Protein AF-A0A562C6Q1-F1 (afdb_monomer)

Secondar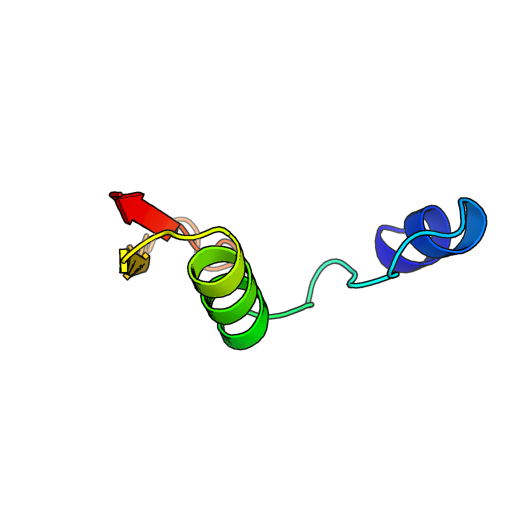y structure (DSSP, 8-state):
-HHHHHHHTTS----TT--HHHHHHHHHHTT-SEE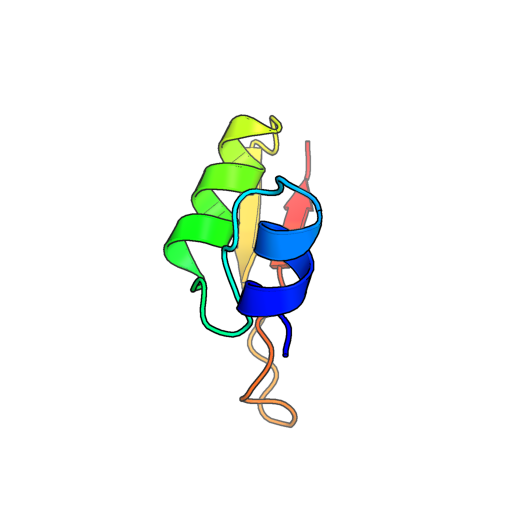EEE--TT-SS--EEEEE-

Radius of gyration: 13.05 Å; Cα contacts (8 Å, |Δi|>4): 54; chains: 1; bounding box: 30×22×31 Å

Nearest PDB structures (foldseek):
  5f8e-assembly2_C  TM=9.861E-01  e=4.914E-03  Mycobacterium tuberculosis H37Rv
  5eix-assembly2_J  TM=3.596E-01  e=5.055E+00  Klebsiella pneumoniae
  6waa-assembly2_F  TM=3.622E-01  e=7.729E+00  Klebsiella pneumoniae 342

Mean predicted aligned error: 2.86 Å

Structure (mmCIF, N/CA/C/O backbone):
data_AF-A0A562C6Q1-F1
#
_entry.id   AF-A0A562C6Q1-F1
#
loop_
_atom_site.group_PDB
_a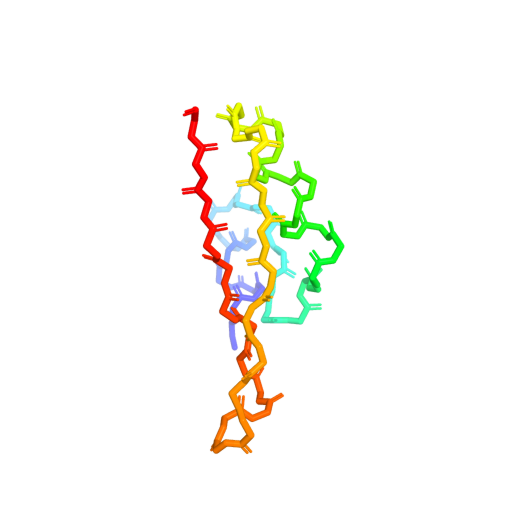tom_site.id
_atom_site.type_symbol
_atom_site.label_atom_id
_atom_site.label_alt_id
_atom_site.label_comp_id
_atom_site.label_asym_id
_atom_site.label_entity_id
_atom_site.label_seq_id
_atom_site.pdbx_PDB_ins_code
_atom_site.Cartn_x
_atom_site.Cartn_y
_atom_site.Cartn_z
_atom_site.occupancy
_atom_site.B_iso_or_equiv
_atom_site.auth_seq_id
_atom_site.auth_comp_id
_atom_site.auth_asym_id
_atom_site.auth_atom_id
_atom_site.pdbx_PDB_model_num
ATOM 1 N N . HIS A 1 1 ? 14.230 7.127 2.579 1.00 78.75 1 HIS A N 1
ATOM 2 C CA . HIS A 1 1 ? 13.706 8.005 3.653 1.00 78.75 1 HIS A CA 1
ATOM 3 C C . HIS A 1 1 ? 12.194 7.881 3.911 1.00 78.75 1 HIS A C 1
ATOM 5 O O . HIS A 1 1 ? 11.681 8.629 4.732 1.00 78.75 1 HIS A O 1
ATOM 11 N N . CYS A 1 2 ? 11.462 6.940 3.297 1.00 88.81 2 CYS A N 1
ATOM 12 C CA . CYS A 1 2 ? 9.992 6.900 3.386 1.00 88.81 2 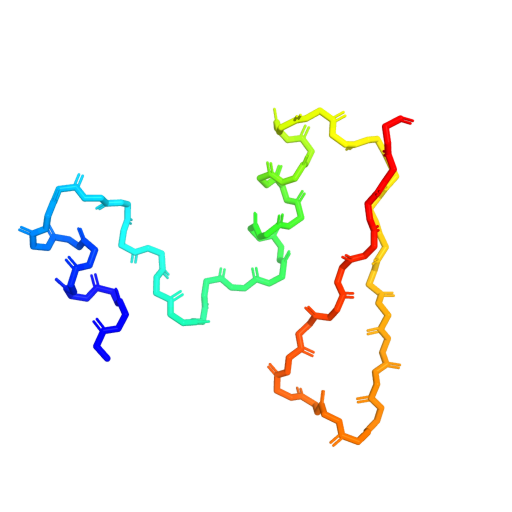CYS A CA 1
ATOM 13 C C . CYS A 1 2 ? 9.456 6.703 4.816 1.00 88.81 2 CYS A C 1
ATOM 15 O O . CYS A 1 2 ? 8.586 7.447 5.253 1.00 88.81 2 CYS A O 1
ATOM 17 N N . MET A 1 3 ? 10.021 5.754 5.565 1.00 92.94 3 MET A N 1
ATOM 18 C CA . MET A 1 3 ? 9.595 5.470 6.940 1.00 92.94 3 MET A CA 1
ATOM 19 C C . MET A 1 3 ? 9.905 6.628 7.900 1.00 92.94 3 MET A C 1
ATOM 21 O O . MET A 1 3 ? 9.013 7.125 8.578 1.00 92.94 3 MET A O 1
ATOM 25 N N . SER A 1 4 ? 11.155 7.100 7.928 1.00 92.69 4 SER A N 1
ATOM 26 C CA . SER A 1 4 ? 11.603 8.125 8.880 1.00 92.69 4 SER A CA 1
ATOM 27 C C . SER A 1 4 ? 10.877 9.463 8.720 1.00 92.69 4 SER A C 1
ATOM 29 O O . SER A 1 4 ? 10.616 10.133 9.712 1.00 92.69 4 SER A O 1
ATOM 31 N N . VAL A 1 5 ? 10.537 9.853 7.485 1.00 96.19 5 VAL A N 1
ATOM 32 C CA . VAL A 1 5 ? 9.772 11.085 7.227 1.00 96.19 5 VAL A CA 1
ATOM 33 C C . VAL A 1 5 ? 8.334 10.948 7.723 1.00 96.19 5 VAL A C 1
ATOM 35 O O . VAL A 1 5 ? 7.839 11.862 8.371 1.00 96.19 5 VAL A O 1
ATOM 38 N N . SER A 1 6 ? 7.684 9.805 7.474 1.00 95.94 6 SER A N 1
ATOM 39 C CA . SER A 1 6 ? 6.330 9.543 7.979 1.00 95.94 6 SER A CA 1
ATOM 40 C C . SER A 1 6 ? 6.288 9.600 9.510 1.00 95.94 6 SER A C 1
ATOM 42 O O . SER A 1 6 ? 5.474 10.335 10.060 1.00 95.94 6 SER A O 1
ATOM 44 N N . LEU A 1 7 ? 7.229 8.934 10.189 1.00 95.56 7 LEU A N 1
ATOM 45 C CA . LEU A 1 7 ? 7.325 8.955 11.653 1.00 95.56 7 LEU A CA 1
ATOM 46 C C . LEU A 1 7 ? 7.615 10.356 12.210 1.00 95.56 7 LEU A C 1
ATOM 48 O O . LEU A 1 7 ? 7.018 10.757 13.204 1.00 95.56 7 LEU A O 1
ATOM 52 N N . GLY A 1 8 ? 8.493 11.126 11.558 1.00 95.50 8 GLY A N 1
ATOM 53 C CA . GLY A 1 8 ? 8.818 12.496 11.971 1.00 95.50 8 GLY A CA 1
ATOM 54 C C . GLY A 1 8 ? 7.629 13.463 11.913 1.00 95.50 8 GLY A C 1
ATOM 55 O O . GLY A 1 8 ? 7.652 14.496 12.575 1.00 95.50 8 GLY A O 1
ATOM 56 N N . LEU A 1 9 ? 6.588 13.112 11.155 1.00 96.38 9 LEU A N 1
ATOM 57 C CA . LEU A 1 9 ? 5.331 13.854 11.050 1.00 96.38 9 LEU A CA 1
ATOM 58 C C . LEU A 1 9 ? 4.180 13.190 11.831 1.00 96.38 9 LEU A C 1
ATOM 60 O O . LEU A 1 9 ? 3.032 13.594 11.674 1.00 96.38 9 LEU A O 1
ATOM 64 N N . GLY A 1 10 ? 4.467 12.177 12.659 1.00 95.50 10 GLY A N 1
ATOM 65 C CA . GLY A 1 10 ? 3.464 11.457 13.455 1.00 95.50 10 GLY A CA 1
ATOM 66 C C . GLY A 1 10 ? 2.588 10.480 12.662 1.00 95.50 10 GLY A C 1
ATOM 67 O O . GLY A 1 10 ? 1.527 10.102 13.146 1.00 95.50 10 GLY A O 1
ATOM 68 N N . GLY A 1 11 ? 2.997 10.098 11.449 1.00 95.56 11 GLY A N 1
ATOM 69 C CA . GLY A 1 11 ? 2.312 9.097 10.630 1.00 95.56 11 GLY A CA 1
ATOM 70 C C . GLY A 1 11 ? 2.763 7.660 10.912 1.00 95.56 11 GLY A C 1
ATOM 71 O O . GLY A 1 11 ? 3.709 7.419 11.659 1.00 95.56 11 GLY A O 1
ATOM 72 N N . ASP A 1 12 ? 2.117 6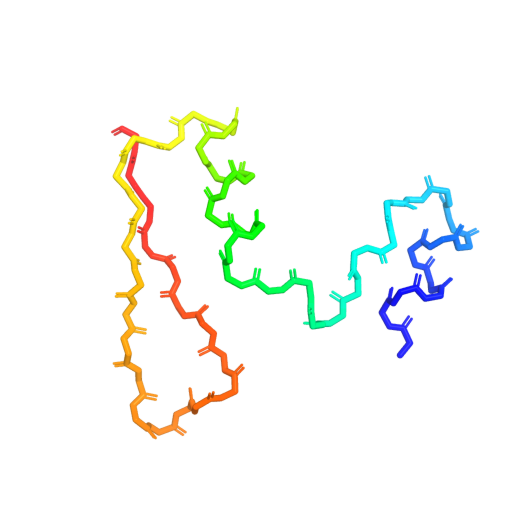.704 10.246 1.00 94.94 12 ASP A N 1
ATOM 73 C CA . ASP A 1 12 ? 2.211 5.269 10.564 1.00 94.94 12 ASP A CA 1
ATOM 74 C C . ASP A 1 12 ? 3.552 4.600 10.219 1.00 94.94 12 ASP A C 1
ATOM 76 O O . ASP A 1 12 ? 3.800 3.460 10.607 1.00 94.94 12 ASP A O 1
ATOM 80 N N . GLY A 1 13 ? 4.436 5.267 9.470 1.00 95.38 13 GLY A N 1
ATOM 81 C CA . GLY A 1 13 ? 5.792 4.766 9.248 1.00 95.38 13 GLY A CA 1
ATOM 82 C C . GLY A 1 13 ? 5.887 3.474 8.429 1.00 95.38 13 GLY A C 1
ATOM 83 O O . GLY A 1 13 ? 6.909 2.803 8.506 1.00 95.38 13 GLY A O 1
ATOM 84 N N . LEU A 1 14 ? 4.882 3.138 7.612 1.00 96.19 14 LEU A N 1
ATOM 85 C CA . LEU A 1 14 ? 4.819 1.866 6.866 1.00 96.19 14 LEU A CA 1
ATOM 86 C C . LEU A 1 14 ? 6.086 1.575 6.037 1.00 96.19 14 LEU A C 1
ATOM 88 O O . LEU A 1 14 ? 6.546 0.438 5.943 1.00 96.19 14 LEU A O 1
ATOM 92 N N . GLY A 1 15 ? 6.682 2.623 5.462 1.00 96.38 15 GLY A N 1
ATOM 93 C CA . GLY A 1 15 ? 7.921 2.526 4.696 1.00 96.38 15 GLY A CA 1
ATOM 94 C C . GLY A 1 15 ? 7.738 1.960 3.284 1.00 96.38 15 GLY A C 1
ATOM 95 O O . GLY A 1 15 ? 6.644 1.631 2.842 1.00 96.38 15 GLY A O 1
ATOM 96 N N . THR A 1 16 ? 8.838 1.889 2.529 1.00 94.88 16 THR A N 1
ATOM 97 C CA . THR A 1 16 ? 8.816 1.490 1.108 1.00 94.88 16 THR A CA 1
ATOM 98 C C . THR A 1 16 ? 8.436 0.022 0.918 1.00 94.88 16 THR A C 1
ATOM 100 O O . THR A 1 16 ? 7.741 -0.317 -0.030 1.00 94.88 16 THR A O 1
ATOM 103 N N . ALA A 1 17 ? 8.870 -0.848 1.830 1.00 94.44 17 ALA A N 1
ATOM 104 C CA . ALA A 1 17 ? 8.683 -2.296 1.752 1.00 94.44 17 ALA A CA 1
ATOM 105 C C . ALA A 1 17 ? 7.558 -2.800 2.676 1.00 94.44 17 ALA A C 1
ATOM 107 O O . ALA A 1 17 ? 7.641 -3.900 3.211 1.00 94.44 17 ALA A O 1
ATOM 108 N N . TRP A 1 18 ? 6.512 -1.993 2.871 1.00 95.62 18 TRP A N 1
ATOM 109 C CA . TRP A 1 18 ? 5.346 -2.324 3.702 1.00 95.62 18 TRP A CA 1
ATOM 110 C C . TRP A 1 18 ? 4.570 -3.572 3.241 1.00 95.62 18 TRP A C 1
ATOM 112 O O . TRP A 1 18 ? 3.897 -4.217 4.041 1.00 95.62 18 TRP A O 1
ATOM 122 N N . GLY A 1 19 ? 4.732 -3.960 1.973 1.00 96.31 19 GLY A N 1
ATOM 123 C CA . GLY A 1 19 ? 4.337 -5.271 1.465 1.00 96.31 19 GLY A CA 1
ATOM 124 C C . GLY A 1 19 ? 2.924 -5.337 0.886 1.00 96.31 19 GLY A C 1
ATOM 125 O O . GLY A 1 19 ? 2.032 -4.555 1.207 1.00 96.31 19 GLY A O 1
ATOM 126 N N . LEU A 1 20 ? 2.724 -6.317 0.002 1.00 96.38 20 LEU A N 1
ATOM 127 C CA . LEU A 1 20 ? 1.475 -6.509 -0.736 1.00 96.38 20 LEU A CA 1
ATOM 128 C C . LEU A 1 20 ? 0.313 -6.927 0.173 1.00 96.38 20 LEU A C 1
ATOM 130 O O . LEU A 1 20 ? -0.823 -6.512 -0.048 1.00 96.38 20 LEU A O 1
ATOM 134 N N . GLN A 1 21 ? 0.589 -7.754 1.182 1.00 97.00 21 GLN A N 1
ATOM 135 C CA . GLN A 1 21 ? -0.428 -8.251 2.104 1.00 97.00 21 GLN A CA 1
ATOM 136 C C . GLN A 1 21 ? -1.083 -7.097 2.869 1.00 97.00 21 GLN A C 1
ATOM 138 O O . GLN A 1 21 ? -2.307 -7.007 2.898 1.00 97.00 21 GLN A O 1
ATOM 143 N N . LEU A 1 22 ? -0.269 -6.184 3.409 1.00 97.69 22 LEU A N 1
ATOM 144 C CA . LEU A 1 22 ? -0.758 -5.012 4.131 1.00 97.69 22 LEU A CA 1
ATOM 145 C C . LEU A 1 22 ? -1.455 -4.019 3.193 1.00 97.69 22 LEU A C 1
ATOM 147 O O . LEU A 1 22 ? -2.509 -3.487 3.528 1.00 97.69 22 LEU A O 1
ATOM 151 N N . ALA A 1 23 ? -0.925 -3.825 1.982 1.00 97.50 23 ALA A N 1
ATOM 152 C CA . ALA A 1 23 ? -1.597 -3.013 0.971 1.00 97.50 23 ALA A CA 1
ATOM 153 C C . ALA A 1 23 ? -2.999 -3.546 0.638 1.00 97.50 23 ALA A C 1
ATOM 155 O O . ALA A 1 23 ? -3.954 -2.778 0.557 1.00 97.50 23 ALA A O 1
ATOM 156 N N . THR A 1 24 ? -3.135 -4.865 0.497 1.00 97.56 24 THR A N 1
ATOM 157 C CA . THR A 1 24 ? -4.413 -5.516 0.183 1.00 97.56 24 THR A CA 1
ATOM 158 C C . THR A 1 24 ? -5.397 -5.407 1.346 1.00 97.56 24 THR A C 1
ATOM 160 O O . THR A 1 24 ? -6.561 -5.084 1.118 1.00 97.56 24 THR A O 1
ATOM 163 N N . SER A 1 25 ? -4.951 -5.609 2.592 1.00 97.75 25 SER A N 1
ATOM 164 C CA . SER A 1 25 ? -5.835 -5.464 3.755 1.00 97.75 25 SER A CA 1
ATOM 165 C C . SER A 1 25 ? -6.330 -4.028 3.915 1.00 97.75 25 SER A C 1
ATOM 167 O O . SER A 1 25 ? -7.527 -3.822 4.062 1.00 97.75 25 SER A O 1
ATOM 169 N N . MET A 1 26 ? -5.454 -3.028 3.770 1.00 98.00 26 MET A N 1
ATOM 170 C CA . MET A 1 26 ? -5.849 -1.618 3.872 1.00 98.00 26 MET A CA 1
ATOM 171 C C . MET A 1 26 ? -6.837 -1.197 2.773 1.00 98.00 26 MET A C 1
ATOM 173 O O . MET A 1 26 ? -7.707 -0.361 3.010 1.00 98.00 26 MET A O 1
ATOM 177 N N . LEU A 1 27 ? -6.745 -1.782 1.574 1.00 98.12 27 LEU A N 1
ATOM 178 C CA . LEU A 1 27 ? -7.731 -1.567 0.511 1.00 98.12 27 LEU A CA 1
ATOM 179 C C . LEU A 1 27 ? -9.092 -2.187 0.857 1.00 98.12 27 LEU A C 1
ATOM 181 O O . LEU A 1 27 ? -10.128 -1.565 0.611 1.00 98.12 27 LEU A O 1
ATOM 185 N N . HIS A 1 28 ? -9.106 -3.375 1.461 1.00 97.75 28 HIS A N 1
ATOM 186 C CA . HIS A 1 28 ? -10.342 -3.976 1.964 1.00 97.75 28 HIS A CA 1
ATOM 187 C C . HIS A 1 28 ? -10.954 -3.165 3.109 1.00 97.75 28 HIS A C 1
ATOM 189 O O . HIS A 1 28 ? -12.154 -2.895 3.074 1.00 97.75 28 HIS A O 1
ATOM 195 N N . ASP A 1 29 ? -10.142 -2.691 4.056 1.00 98.00 29 ASP A N 1
ATOM 196 C CA . ASP A 1 29 ? -10.591 -1.833 5.160 1.00 98.00 29 ASP A CA 1
ATOM 197 C C . ASP A 1 29 ? -11.179 -0.505 4.644 1.00 98.00 29 ASP A C 1
ATOM 199 O O . ASP A 1 29 ? -12.133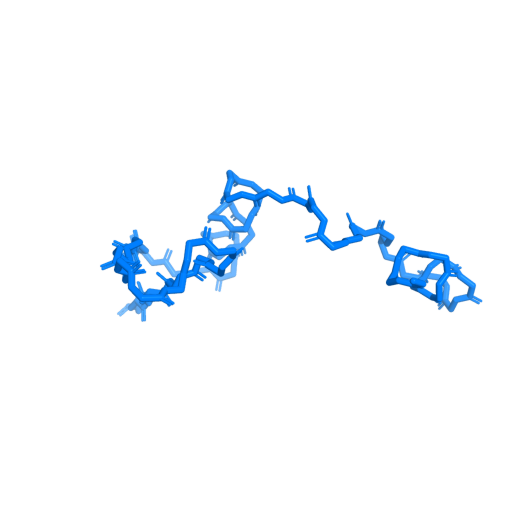 0.029 5.209 1.00 98.00 29 ASP A O 1
ATOM 203 N N . ALA A 1 30 ? -10.673 0.001 3.514 1.00 97.62 30 ALA A N 1
ATOM 204 C CA . ALA A 1 30 ? -11.215 1.168 2.813 1.00 97.62 30 ALA A CA 1
ATOM 205 C C . ALA A 1 30 ? -12.508 0.883 2.007 1.00 97.62 30 ALA A C 1
ATOM 207 O O . ALA A 1 30 ? -13.077 1.798 1.394 1.00 97.62 30 ALA A O 1
ATOM 208 N N . GLY A 1 31 ? -12.983 -0.366 1.992 1.00 97.88 31 GLY A N 1
ATOM 209 C CA . GLY A 1 31 ? -14.241 -0.783 1.375 1.00 97.88 31 GLY A CA 1
ATOM 210 C C . GLY A 1 31 ? -14.144 -1.219 -0.088 1.00 97.88 31 GLY A C 1
ATOM 211 O O . GLY A 1 31 ? -15.1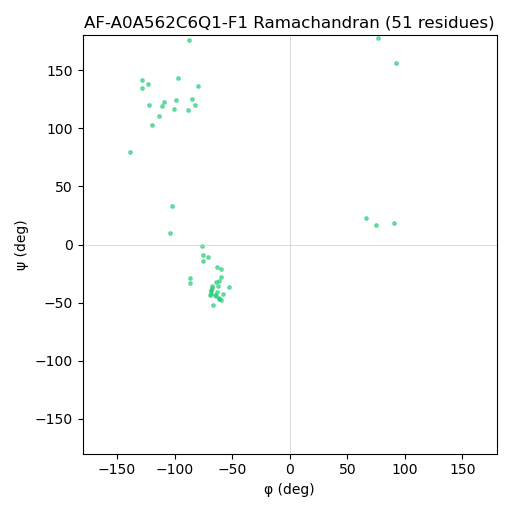66 -1.230 -0.772 1.00 97.88 31 GLY A O 1
ATOM 212 N N . PHE A 1 32 ? -12.956 -1.550 -0.604 1.00 98.06 32 PHE A N 1
ATOM 213 C CA . PHE A 1 32 ? -12.834 -2.180 -1.923 1.00 98.06 32 PHE A CA 1
ATOM 214 C C . PHE A 1 32 ? -13.084 -3.691 -1.818 1.00 98.06 32 PHE A C 1
ATOM 216 O O . PHE A 1 32 ? -12.380 -4.401 -1.099 1.00 98.06 32 PHE A O 1
ATOM 223 N N . GLY A 1 33 ? -14.097 -4.185 -2.537 1.00 94.06 33 GLY A N 1
ATOM 224 C CA . GLY A 1 33 ? -14.498 -5.596 -2.506 1.00 94.06 33 GLY A CA 1
ATOM 225 C C . GLY A 1 33 ? -13.727 -6.489 -3.484 1.00 94.06 33 GLY A C 1
ATOM 226 O O . GLY A 1 33 ? -13.467 -7.647 -3.172 1.00 94.06 33 GLY A O 1
ATOM 227 N N . ASP A 1 34 ? -13.328 -5.954 -4.642 1.00 96.94 34 ASP A N 1
ATOM 228 C CA . ASP A 1 34 ? -12.490 -6.646 -5.636 1.00 96.94 34 ASP A CA 1
ATOM 229 C C . ASP A 1 34 ? -11.136 -5.936 -5.721 1.00 96.94 34 ASP A C 1
ATOM 231 O O . ASP A 1 34 ? -11.061 -4.806 -6.207 1.00 96.94 34 ASP A O 1
ATOM 235 N N . VAL A 1 35 ? -10.079 -6.594 -5.237 1.00 97.75 35 VAL A N 1
ATOM 236 C CA . VAL A 1 35 ? -8.686 -6.130 -5.300 1.00 97.75 35 VAL A CA 1
ATOM 237 C C . VAL A 1 35 ? -7.863 -7.191 -6.024 1.00 97.75 35 VAL A C 1
ATOM 239 O O . VAL A 1 35 ? -7.774 -8.335 -5.579 1.00 97.75 35 VAL A O 1
ATOM 242 N N . ARG A 1 36 ? -7.235 -6.821 -7.144 1.00 97.62 36 ARG A N 1
ATOM 243 C CA . ARG A 1 36 ? -6.410 -7.729 -7.954 1.00 97.62 36 ARG A CA 1
ATOM 244 C C . ARG A 1 36 ? -5.037 -7.148 -8.231 1.00 97.62 36 ARG A C 1
ATOM 246 O O . ARG A 1 36 ? -4.916 -5.994 -8.639 1.00 97.62 36 ARG A O 1
ATOM 253 N N . LYS A 1 37 ? -4.009 -7.981 -8.072 1.00 96.81 37 LYS A N 1
ATOM 254 C CA . LYS A 1 37 ? -2.653 -7.672 -8.526 1.00 96.81 37 LYS A CA 1
ATOM 255 C C . LYS A 1 37 ? -2.536 -7.930 -10.026 1.00 96.81 37 LYS A C 1
ATOM 257 O O . LYS A 1 37 ? -2.998 -8.955 -10.522 1.00 96.81 37 LYS A O 1
ATOM 262 N N . ILE A 1 38 ? -1.885 -7.009 -10.722 1.00 97.19 38 ILE A N 1
ATOM 263 C CA . ILE A 1 38 ? -1.479 -7.150 -12.116 1.00 97.19 38 ILE A CA 1
ATOM 264 C C . ILE A 1 38 ? 0.042 -7.305 -12.134 1.00 97.19 38 ILE A C 1
ATOM 266 O O . ILE A 1 38 ? 0.764 -6.446 -11.625 1.00 97.19 38 ILE A O 1
ATOM 270 N N . ASP A 1 39 ? 0.526 -8.407 -12.702 1.00 94.88 39 ASP A N 1
ATOM 271 C CA . ASP A 1 39 ? 1.958 -8.638 -12.875 1.00 94.88 39 ASP A CA 1
ATOM 272 C C . ASP A 1 39 ? 2.450 -7.969 -14.163 1.00 94.88 39 ASP A C 1
ATOM 274 O O . ASP A 1 39 ? 1.934 -8.217 -15.254 1.00 94.88 39 ASP A O 1
ATOM 278 N N . VAL A 1 40 ? 3.470 -7.120 -14.031 1.00 96.94 40 VAL A N 1
ATOM 279 C CA . VAL A 1 40 ? 4.103 -6.410 -15.145 1.00 96.94 40 VAL A CA 1
ATOM 280 C C . VAL A 1 40 ? 5.569 -6.819 -15.191 1.00 96.94 40 VAL A C 1
ATOM 282 O O . VAL A 1 40 ? 6.380 -6.351 -14.402 1.00 96.94 40 VAL A O 1
ATOM 285 N N . ALA A 1 41 ? 5.925 -7.699 -16.129 1.00 95.25 41 ALA A N 1
ATOM 286 C CA . ALA A 1 41 ? 7.277 -8.265 -16.207 1.00 95.25 41 ALA A CA 1
ATOM 287 C C . ALA A 1 41 ? 8.383 -7.208 -16.400 1.00 95.25 41 ALA 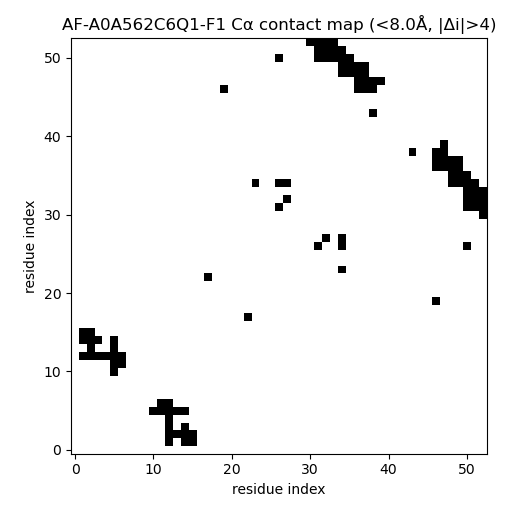A C 1
ATOM 289 O O . ALA A 1 41 ? 9.515 -7.419 -15.975 1.00 95.25 41 ALA A O 1
ATOM 290 N N . ALA A 1 42 ? 8.053 -6.072 -17.023 1.00 97.19 42 ALA A N 1
ATOM 291 C CA . ALA A 1 42 ? 8.980 -4.960 -17.225 1.00 97.19 42 ALA A CA 1
ATOM 292 C C . ALA A 1 42 ? 9.249 -4.136 -15.949 1.00 97.19 42 ALA A C 1
ATOM 294 O O . ALA A 1 42 ? 10.198 -3.355 -15.934 1.00 97.19 42 ALA A O 1
ATOM 295 N N . ASP A 1 43 ? 8.443 -4.302 -14.895 1.00 96.12 43 ASP A N 1
ATOM 296 C CA . ASP A 1 43 ? 8.581 -3.578 -13.630 1.00 96.12 43 ASP A CA 1
ATOM 297 C C . ASP A 1 43 ? 8.336 -4.512 -12.428 1.00 96.12 43 ASP A C 1
ATOM 299 O O . ASP A 1 43 ? 7.251 -4.532 -11.843 1.00 96.12 43 ASP A O 1
ATOM 303 N N . PRO A 1 44 ? 9.342 -5.321 -12.051 1.00 91.56 44 PRO A N 1
ATOM 304 C CA . PRO A 1 44 ? 9.211 -6.297 -10.971 1.00 91.56 44 PRO A CA 1
ATOM 305 C C . PRO A 1 44 ? 9.240 -5.674 -9.566 1.00 91.56 44 PRO A C 1
ATOM 307 O O . PRO A 1 44 ? 9.011 -6.383 -8.586 1.00 91.56 44 PRO A O 1
ATOM 310 N N . VAL A 1 45 ? 9.565 -4.382 -9.443 1.00 94.81 45 VAL A N 1
ATOM 311 C CA . VAL A 1 45 ? 9.713 -3.704 -8.145 1.00 94.81 45 VAL A CA 1
ATOM 312 C C . VAL A 1 45 ? 8.369 -3.166 -7.653 1.00 94.81 45 VAL A C 1
ATOM 314 O O . VAL A 1 45 ? 8.140 -3.097 -6.445 1.00 94.81 45 VAL A O 1
ATOM 317 N N . ASN A 1 46 ? 7.464 -2.823 -8.572 1.00 95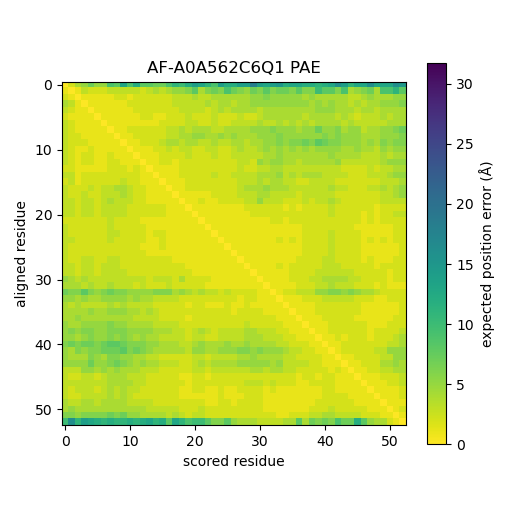.81 46 ASN A N 1
ATOM 318 C CA . ASN A 1 46 ? 6.151 -2.284 -8.246 1.00 95.81 46 ASN A CA 1
ATOM 319 C C . ASN A 1 46 ? 5.053 -3.355 -8.259 1.00 95.81 46 ASN A C 1
ATOM 321 O O . ASN A 1 46 ? 5.007 -4.247 -9.104 1.00 95.81 46 ASN A O 1
ATOM 325 N N . ALA A 1 47 ? 4.108 -3.229 -7.326 1.00 96.19 47 ALA A N 1
ATOM 326 C CA . ALA A 1 47 ? 2.862 -3.985 -7.347 1.00 96.19 47 ALA A CA 1
ATOM 327 C C . ALA A 1 47 ? 1.736 -3.101 -7.897 1.00 96.19 47 ALA A C 1
ATOM 329 O O . ALA A 1 47 ? 1.365 -2.104 -7.280 1.00 96.19 47 ALA A O 1
ATOM 330 N N . TYR A 1 48 ? 1.167 -3.484 -9.040 1.00 97.62 48 TYR A N 1
ATOM 331 C CA . TYR A 1 48 ? 0.012 -2.802 -9.621 1.00 97.62 48 TYR A CA 1
ATOM 332 C C . TYR A 1 48 ? -1.272 -3.417 -9.067 1.00 97.62 48 TYR A C 1
ATOM 334 O O . TYR A 1 48 ? -1.547 -4.590 -9.313 1.00 97.62 48 TYR A O 1
ATOM 342 N N . LEU A 1 49 ? -2.056 -2.638 -8.316 1.00 97.50 49 LEU A N 1
ATOM 343 C CA . LEU A 1 49 ? -3.318 -3.085 -7.720 1.00 97.50 49 LEU A CA 1
ATOM 344 C C . LEU A 1 49 ? -4.502 -2.395 -8.399 1.00 97.50 49 LEU A C 1
ATOM 346 O O . LEU A 1 49 ? -4.625 -1.172 -8.361 1.00 97.50 49 LEU A O 1
ATOM 350 N N . ALA A 1 50 ? -5.383 -3.185 -9.011 1.00 97.56 50 ALA A N 1
ATOM 351 C CA . ALA A 1 50 ? -6.650 -2.724 -9.563 1.00 97.56 50 ALA A CA 1
ATOM 352 C C . ALA A 1 50 ? -7.777 -3.024 -8.571 1.00 97.56 50 ALA A C 1
ATOM 354 O O . ALA A 1 50 ? -7.957 -4.176 -8.173 1.00 97.56 50 ALA A O 1
ATOM 355 N N . CYS A 1 51 ? -8.526 -1.988 -8.184 1.00 97.56 51 CYS A N 1
ATOM 356 C CA . CYS A 1 51 ? -9.556 -2.074 -7.149 1.00 97.56 51 CYS A CA 1
ATOM 357 C C . CYS A 1 51 ? -10.923 -1.625 -7.683 1.00 97.56 51 CYS A C 1
ATOM 359 O O . CYS A 1 51 ? -11.012 -0.611 -8.381 1.00 97.56 51 CYS A O 1
ATOM 361 N N . ARG A 1 52 ? -11.992 -2.343 -7.326 1.00 95.19 52 ARG A N 1
ATOM 362 C CA . ARG A 1 52 ? -13.388 -1.992 -7.631 1.00 95.19 52 ARG A CA 1
ATOM 363 C C . ARG A 1 52 ? -14.237 -2.023 -6.355 1.00 95.19 52 ARG A C 1
ATOM 365 O O . ARG A 1 52 ? -14.033 -2.870 -5.485 1.00 95.19 52 ARG A O 1
ATOM 372 N N . LYS A 1 53 ? -15.158 -1.062 -6.260 1.00 86.00 53 LYS A N 1
ATOM 373 C CA . LYS A 1 53 ? -16.225 -1.011 -5.253 1.00 86.00 53 LYS A CA 1
ATOM 374 C C . LYS A 1 53 ? -17.467 -1.730 -5.749 1.00 86.00 53 LYS A C 1
ATOM 376 O O . LYS A 1 53 ? -17.756 -1.593 -6.961 1.00 86.00 53 LYS A O 1
#

Sequence (53 aa):
HCMSVSLGLGGDGLGTAWGLQLATSMLHDAGFGDVRKIDVAADPVNAYLACRK

pLDDT: mean 95.62, std 3.23, range [78.75, 98.12]

Foldseek 3Di:
DQQVVCVVVVHPSCDLPVDDVVVVVVLVVVPFPDWDWDDDPVCNSDTDIDTDD

Solvent-accessible surface area (backbone atoms only — not comparable to full-atom values): 3349 Å² total; per-residue (Å²): 113,61,25,64,54,30,45,75,73,75,43,89,38,66,40,89,81,51,49,68,69,53,54,52,50,54,42,42,77,74,60,36,79,45,77,42,80,51,89,48,90,94,45,82,88,62,85,45,74,53,73,40,115